Protein AF-A0A1C6QBJ0-F1 (afdb_monomer)

Mean predicted aligned error: 4.92 Å

Secondary structure (DSSP, 8-state):
-PPBS---HHHHHHHHHHHHHHHHHHHHHHHHHHH--HHHHHHHHHHHHHHHHHHHHHHHHHHHHHTTTBPPPPP-SS--HHHHHHHHHHHHHSSSSBPPSS-PPPTTT-SS-PPTT-B----HHHHHHHHHHHHHHHHHH--

Sequence (143 aa):
MPSVQHYGQEYIDGSRARIAARVASYRRLAATAAELGGEAKIAFQTSLLAFEPVFFNDLLLALELHFAHRAPGPRDPYGDPLEEVRLLSEALLTGDGTLRADPGPDRQSSVLGLAAGDRVRLREADFVRLAAAFFTEVERRLR

pLDDT: mean 88.89, std 10.6, range [55.97, 98.5]

Structure (mmCIF, N/CA/C/O backbone):
data_AF-A0A1C6QBJ0-F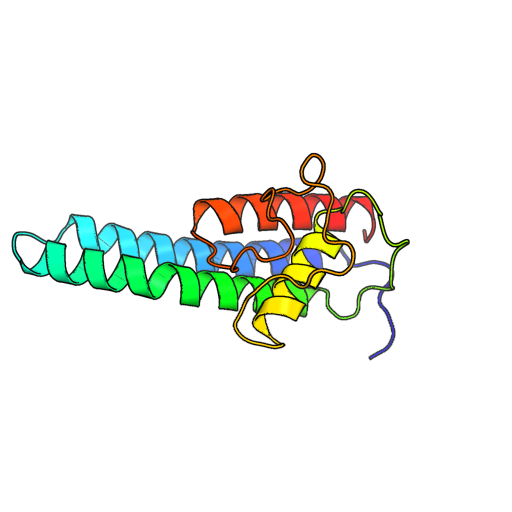1
#
_entry.id   AF-A0A1C6QBJ0-F1
#
loop_
_atom_site.group_PDB
_atom_site.id
_atom_site.type_symbol
_atom_site.label_atom_id
_atom_site.label_alt_id
_atom_site.label_comp_id
_atom_site.label_asym_id
_atom_site.label_entity_id
_atom_site.label_seq_id
_atom_site.pdbx_PDB_ins_code
_atom_site.Cartn_x
_atom_site.Cartn_y
_atom_site.Cartn_z
_atom_site.occupancy
_atom_site.B_iso_or_equiv
_atom_site.auth_seq_id
_atom_site.auth_comp_id
_atom_site.auth_asym_id
_atom_site.auth_atom_id
_atom_site.pdbx_PDB_model_num
ATOM 1 N N . MET A 1 1 ? 13.118 13.773 -14.759 1.00 60.47 1 MET A N 1
ATOM 2 C CA . MET A 1 1 ? 14.189 12.917 -14.204 1.00 60.47 1 MET A CA 1
ATOM 3 C C . MET A 1 1 ? 14.449 11.790 -15.194 1.00 60.47 1 MET A C 1
ATOM 5 O O . MET A 1 1 ? 13.466 11.307 -15.749 1.00 60.47 1 MET A O 1
ATOM 9 N N . PRO A 1 2 ? 15.712 11.433 -15.484 1.00 77.12 2 PRO A N 1
ATOM 10 C CA . PRO A 1 2 ? 16.033 10.305 -16.359 1.00 77.12 2 PRO A CA 1
ATOM 11 C C . PRO A 1 2 ? 15.588 8.978 -15.727 1.00 77.12 2 PRO A C 1
ATOM 13 O O . PRO A 1 2 ? 15.458 8.883 -14.506 1.00 77.12 2 PRO A O 1
ATOM 16 N N . SER A 1 3 ? 15.352 7.965 -16.558 1.00 83.94 3 SER A N 1
ATOM 17 C CA . SER A 1 3 ? 14.986 6.624 -16.098 1.00 83.94 3 SER A CA 1
ATOM 18 C C . SER A 1 3 ? 16.130 5.959 -15.324 1.00 83.94 3 SER A C 1
ATOM 20 O O . SER A 1 3 ? 17.276 5.984 -15.776 1.00 83.94 3 SER A O 1
ATOM 22 N N . VAL A 1 4 ? 15.812 5.317 -14.203 1.00 88.56 4 VAL A N 1
ATOM 23 C CA . VAL A 1 4 ? 16.733 4.581 -13.331 1.00 88.56 4 VAL A CA 1
ATOM 24 C C . VAL A 1 4 ? 16.672 3.093 -13.673 1.00 88.56 4 VAL A C 1
ATOM 26 O O . VAL A 1 4 ? 15.605 2.488 -13.604 1.00 88.56 4 VAL A O 1
ATOM 29 N N . GLN A 1 5 ? 17.807 2.503 -14.054 1.00 86.62 5 GLN A N 1
ATOM 30 C CA . GLN A 1 5 ? 17.896 1.064 -14.346 1.00 86.62 5 GLN A CA 1
ATOM 31 C C . GLN A 1 5 ? 18.216 0.233 -13.099 1.00 86.62 5 GLN A C 1
ATOM 33 O O . GLN A 1 5 ? 17.660 -0.847 -12.936 1.00 86.62 5 GLN A O 1
ATOM 38 N N . HIS A 1 6 ? 19.058 0.769 -12.208 1.00 90.75 6 HIS A N 1
ATOM 39 C CA . HIS A 1 6 ? 19.478 0.107 -10.976 1.00 90.75 6 HIS A CA 1
ATOM 40 C C . HIS A 1 6 ? 19.364 1.055 -9.779 1.00 90.75 6 HIS A C 1
ATOM 42 O O . HIS A 1 6 ? 19.713 2.235 -9.867 1.00 90.75 6 HIS A O 1
ATOM 48 N N . TYR A 1 7 ? 18.907 0.525 -8.653 1.00 92.38 7 TYR A N 1
ATOM 49 C CA . TYR A 1 7 ? 18.843 1.177 -7.356 1.00 92.38 7 TYR A CA 1
ATOM 50 C C . TYR A 1 7 ? 19.860 0.518 -6.427 1.00 92.38 7 TYR A C 1
ATOM 52 O O . TYR A 1 7 ? 19.915 -0.703 -6.307 1.00 92.38 7 TYR A O 1
ATOM 60 N N . GLY A 1 8 ? 20.650 1.328 -5.721 1.00 96.12 8 GLY A N 1
ATOM 61 C CA . GLY A 1 8 ? 21.549 0.803 -4.695 1.00 96.12 8 GLY A CA 1
ATOM 62 C C . GLY A 1 8 ? 20.773 0.107 -3.572 1.00 96.12 8 GLY A C 1
ATOM 63 O O . GLY A 1 8 ? 19.680 0.547 -3.209 1.00 96.12 8 GLY A O 1
ATOM 64 N N . GLN A 1 9 ? 21.358 -0.939 -2.980 1.00 96.06 9 GLN A N 1
ATOM 65 C CA . GLN A 1 9 ? 20.728 -1.697 -1.888 1.00 96.06 9 GLN A CA 1
ATOM 66 C C . GLN A 1 9 ? 20.286 -0.782 -0.735 1.00 96.06 9 GLN A C 1
ATOM 68 O O . GLN A 1 9 ? 19.171 -0.909 -0.244 1.00 96.06 9 GLN A O 1
ATOM 73 N N . GLU A 1 10 ? 21.104 0.211 -0.377 1.00 97.12 10 GLU A N 1
ATOM 74 C CA . GLU A 1 10 ? 20.772 1.199 0.657 1.00 97.12 10 GLU A CA 1
ATOM 75 C C . GLU A 1 10 ? 19.477 1.973 0.346 1.00 97.12 10 GLU A C 1
ATOM 77 O O . GLU A 1 10 ? 18.664 2.234 1.235 1.00 97.12 10 GLU A O 1
ATOM 82 N N . TYR A 1 11 ? 19.235 2.307 -0.926 1.00 96.94 11 TYR A N 1
ATOM 83 C CA . TYR A 1 11 ? 18.007 2.982 -1.340 1.00 96.94 11 TYR A CA 1
ATOM 84 C C . TYR A 1 11 ? 16.783 2.071 -1.204 1.00 96.94 11 TYR A C 1
ATOM 86 O O . TYR A 1 11 ? 15.727 2.514 -0.732 1.00 96.94 11 TYR A O 1
ATOM 94 N N . ILE A 1 12 ? 16.919 0.809 -1.623 1.00 97.12 12 ILE A N 1
ATOM 95 C CA . ILE A 1 12 ? 15.861 -0.203 -1.536 1.00 97.12 12 ILE A CA 1
ATOM 96 C C . ILE A 1 12 ? 15.512 -0.447 -0.064 1.00 97.12 12 ILE A C 1
ATOM 98 O O . ILE A 1 12 ? 14.344 -0.326 0.313 1.00 97.12 12 ILE A O 1
ATOM 102 N N . ASP A 1 13 ? 16.517 -0.684 0.778 1.00 97.94 13 ASP A N 1
ATOM 103 C CA . ASP A 1 13 ? 16.359 -0.919 2.215 1.00 97.94 13 ASP A CA 1
ATOM 104 C C . ASP A 1 13 ? 15.747 0.296 2.915 1.00 97.94 13 ASP A C 1
ATOM 106 O O . ASP A 1 13 ? 14.793 0.166 3.686 1.00 97.94 13 ASP A O 1
ATOM 110 N N . GLY A 1 14 ? 16.220 1.503 2.591 1.00 98.19 14 GLY A N 1
ATOM 111 C CA . GLY A 1 14 ? 15.662 2.745 3.117 1.00 98.19 14 GLY A CA 1
ATOM 112 C C . GLY A 1 14 ? 14.199 2.951 2.713 1.00 98.19 14 GLY A C 1
ATOM 113 O O . GLY A 1 14 ? 13.384 3.401 3.523 1.00 98.19 14 GLY A O 1
ATOM 114 N N . SER A 1 15 ? 13.827 2.599 1.481 1.00 97.75 15 SER A N 1
ATOM 115 C CA . SER A 1 15 ? 12.435 2.664 1.012 1.00 97.75 15 SER A CA 1
ATOM 116 C C . SER A 1 15 ? 11.559 1.627 1.713 1.00 97.75 15 SER A C 1
ATOM 118 O O . SER A 1 15 ? 10.483 1.974 2.207 1.00 97.75 15 SER A O 1
ATOM 120 N N . ARG A 1 16 ? 12.052 0.392 1.863 1.00 98.06 16 ARG A N 1
ATOM 121 C CA . ARG A 1 16 ? 11.382 -0.681 2.609 1.00 98.06 16 ARG A CA 1
ATOM 122 C C . ARG A 1 16 ? 11.150 -0.286 4.067 1.00 98.06 16 ARG A C 1
ATOM 124 O O . ARG A 1 16 ? 10.036 -0.427 4.568 1.00 98.06 16 ARG A O 1
ATOM 131 N N . ALA A 1 17 ? 12.156 0.289 4.725 1.00 98.25 17 ALA A N 1
ATOM 132 C CA . ALA A 1 17 ? 12.062 0.761 6.103 1.00 98.25 17 ALA A CA 1
ATOM 133 C C . ALA A 1 17 ? 11.025 1.887 6.269 1.00 98.25 17 ALA A C 1
ATOM 135 O O . ALA A 1 17 ? 10.226 1.858 7.206 1.00 98.25 17 ALA A O 1
ATOM 136 N N . ARG A 1 18 ? 10.973 2.852 5.338 1.00 98.25 18 ARG A N 1
ATOM 137 C CA . ARG A 1 18 ? 9.966 3.932 5.356 1.00 98.25 18 ARG A CA 1
ATOM 138 C C . ARG A 1 18 ? 8.537 3.411 5.212 1.00 98.25 18 ARG A C 1
ATOM 140 O O . ARG A 1 18 ? 7.636 3.915 5.882 1.00 98.25 18 ARG A O 1
ATOM 147 N N . ILE A 1 19 ? 8.314 2.420 4.350 1.00 98.31 19 ILE A N 1
ATOM 148 C CA . ILE A 1 19 ? 7.002 1.775 4.205 1.00 98.31 19 ILE A CA 1
ATOM 149 C C . ILE A 1 19 ? 6.653 0.986 5.472 1.00 98.31 19 ILE A C 1
ATOM 151 O O . ILE A 1 19 ? 5.577 1.185 6.038 1.00 98.31 19 ILE A O 1
ATOM 155 N N . ALA A 1 20 ? 7.585 0.178 5.985 1.00 98.19 20 ALA A N 1
ATOM 156 C CA . ALA A 1 20 ? 7.393 -0.596 7.209 1.00 98.19 20 ALA A CA 1
ATOM 157 C C . ALA A 1 20 ? 7.056 0.290 8.421 1.00 98.19 20 ALA A C 1
ATOM 159 O O . ALA A 1 20 ? 6.183 -0.059 9.216 1.00 98.19 20 ALA A O 1
ATOM 160 N N . ALA A 1 21 ? 7.677 1.467 8.539 1.00 98.44 21 ALA A N 1
ATOM 161 C CA . ALA A 1 21 ? 7.383 2.422 9.605 1.00 98.44 21 ALA A CA 1
ATOM 162 C C . ALA A 1 21 ? 5.927 2.924 9.568 1.00 98.44 21 ALA A C 1
ATOM 164 O O . ALA A 1 21 ? 5.298 3.056 10.619 1.00 98.44 21 ALA A O 1
ATOM 165 N N . ARG A 1 22 ? 5.363 3.164 8.376 1.00 98.25 22 A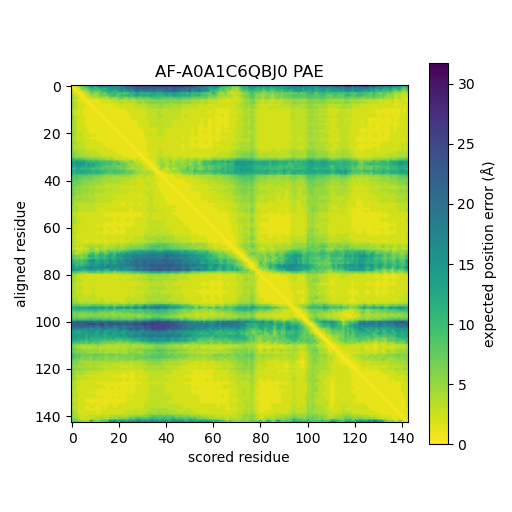RG A N 1
ATOM 166 C CA . ARG A 1 22 ? 3.962 3.593 8.209 1.00 98.25 22 ARG A CA 1
ATOM 167 C C . ARG A 1 22 ? 2.982 2.472 8.554 1.00 98.25 22 ARG A C 1
ATOM 169 O O . ARG A 1 22 ? 2.033 2.721 9.295 1.00 98.25 22 ARG A O 1
ATOM 176 N N . VAL A 1 23 ? 3.264 1.239 8.127 1.00 98.50 23 VAL A N 1
ATOM 177 C CA . VAL A 1 23 ? 2.493 0.048 8.537 1.00 98.50 23 VAL A CA 1
ATOM 178 C C . VAL A 1 23 ? 2.540 -0.128 10.059 1.00 98.50 23 VAL A C 1
ATOM 180 O O . VAL A 1 23 ? 1.512 -0.340 10.696 1.00 98.50 23 VAL A O 1
ATOM 183 N N . ALA A 1 24 ? 3.716 0.020 10.673 1.00 98.31 24 ALA A N 1
ATOM 184 C CA . ALA A 1 24 ? 3.864 -0.078 12.122 1.00 98.31 24 ALA A CA 1
ATOM 185 C C . ALA A 1 24 ? 3.075 1.013 12.867 1.00 98.31 24 ALA A C 1
ATOM 187 O O . ALA A 1 24 ? 2.506 0.741 13.922 1.00 98.31 24 ALA A O 1
ATOM 188 N N . SER A 1 25 ? 3.009 2.235 12.329 1.00 97.56 25 SER A N 1
ATOM 189 C CA . SER A 1 25 ? 2.177 3.310 12.886 1.00 97.56 25 SER A CA 1
ATOM 190 C C . SER A 1 25 ? 0.687 2.976 12.842 1.00 97.56 25 SER A C 1
ATOM 192 O O . SER A 1 25 ? 0.014 3.149 13.856 1.00 97.56 25 SER A O 1
ATOM 194 N N . TYR A 1 26 ? 0.191 2.436 11.724 1.00 97.12 26 TYR A N 1
ATOM 195 C CA . TYR A 1 26 ? -1.187 1.948 11.631 1.00 97.12 26 TYR A CA 1
ATOM 196 C C . TYR A 1 26 ? -1.469 0.845 12.660 1.00 97.12 26 TYR A C 1
ATOM 198 O O . TYR A 1 26 ? -2.435 0.937 13.412 1.00 97.12 26 TYR A O 1
ATOM 206 N N . ARG A 1 27 ? -0.581 -0.151 12.777 1.00 97.12 27 ARG A N 1
ATOM 207 C CA . ARG A 1 27 ? -0.724 -1.239 13.759 1.00 97.12 27 ARG A CA 1
ATOM 208 C C . ARG A 1 27 ? -0.775 -0.737 15.200 1.00 97.12 27 ARG A C 1
ATOM 210 O O . ARG A 1 27 ? -1.561 -1.250 15.987 1.00 97.12 27 ARG A O 1
ATOM 217 N N . ARG A 1 28 ? 0.034 0.270 15.553 1.00 95.75 28 ARG A N 1
ATOM 218 C CA . ARG A 1 28 ? -0.023 0.898 16.886 1.00 95.75 28 ARG A CA 1
ATOM 219 C C . ARG A 1 28 ? -1.362 1.591 17.123 1.00 95.75 28 ARG A C 1
ATOM 221 O O . ARG A 1 28 ? -1.953 1.383 18.174 1.00 95.75 28 ARG A O 1
ATOM 228 N N . LEU A 1 29 ? -1.859 2.343 16.139 1.00 93.06 29 LEU A N 1
ATOM 229 C CA . LEU A 1 29 ? -3.179 2.974 16.210 1.00 93.06 29 LEU A CA 1
ATOM 230 C C . LEU A 1 29 ? -4.295 1.928 16.387 1.00 93.06 29 LEU A C 1
ATOM 232 O O . LEU A 1 29 ? -5.171 2.093 17.233 1.00 93.06 29 LEU A O 1
ATOM 236 N N . ALA A 1 30 ? -4.239 0.832 15.628 1.00 92.12 30 ALA A N 1
ATOM 237 C CA . ALA A 1 30 ? -5.183 -0.275 15.739 1.00 92.12 30 ALA A CA 1
ATOM 238 C C . ALA A 1 30 ? -5.105 -0.977 17.106 1.00 92.12 30 ALA A C 1
ATOM 240 O O . ALA A 1 30 ? -6.134 -1.348 17.666 1.00 92.12 30 ALA A O 1
ATOM 241 N N . ALA A 1 31 ? -3.904 -1.121 17.675 1.00 91.06 31 ALA A N 1
ATOM 242 C CA . ALA A 1 31 ? -3.704 -1.717 18.992 1.00 91.06 31 ALA A CA 1
ATOM 243 C C . ALA A 1 31 ? -4.297 -0.862 20.122 1.00 91.06 31 ALA A C 1
ATOM 245 O O . ALA A 1 31 ? -4.878 -1.421 21.048 1.00 91.06 31 ALA A O 1
ATOM 246 N N . THR A 1 32 ? -4.259 0.472 20.021 1.00 85.56 32 THR A N 1
ATOM 247 C CA . THR A 1 32 ? -4.927 1.361 20.991 1.00 85.56 32 THR A CA 1
ATOM 248 C C . THR A 1 32 ? -6.437 1.095 21.067 1.00 85.56 32 THR A C 1
ATOM 250 O O . THR A 1 32 ? -7.037 1.225 22.130 1.00 85.56 32 THR A O 1
ATOM 253 N N . ALA A 1 33 ? -7.065 0.622 19.981 1.00 81.75 33 ALA A N 1
ATOM 254 C CA . ALA A 1 33 ? -8.469 0.200 19.997 1.00 81.75 33 ALA A CA 1
ATOM 255 C C . ALA A 1 33 ? -8.743 -0.960 20.965 1.00 81.75 33 ALA A C 1
ATOM 257 O O . ALA A 1 33 ? -9.863 -1.107 21.458 1.00 81.75 33 ALA A O 1
ATOM 258 N N . ALA A 1 34 ? -7.749 -1.821 21.201 1.00 78.06 34 ALA A N 1
ATOM 259 C CA . ALA A 1 34 ? -7.890 -2.974 22.080 1.00 78.06 34 ALA A CA 1
ATOM 260 C C . ALA A 1 34 ? -8.013 -2.565 23.554 1.00 78.06 34 ALA A C 1
ATOM 262 O O . ALA A 1 34 ? -8.631 -3.297 24.325 1.00 78.06 34 ALA A O 1
ATOM 263 N N . GLU A 1 35 ? -7.480 -1.394 23.911 1.00 86.44 35 GLU A N 1
ATOM 264 C CA . GLU A 1 35 ? -7.499 -0.824 25.262 1.00 86.44 35 GLU A CA 1
ATOM 265 C C . GLU A 1 35 ? -8.815 -0.090 25.574 1.00 86.44 35 GLU A C 1
ATOM 267 O O . GLU A 1 35 ? -9.136 0.153 26.736 1.00 86.44 35 GLU A O 1
ATOM 272 N N . LEU A 1 36 ? -9.607 0.237 24.547 1.00 88.25 36 LEU A N 1
ATOM 273 C CA . LEU A 1 36 ? -10.918 0.862 24.708 1.00 88.25 36 LEU A CA 1
ATOM 274 C C . LEU A 1 36 ? -11.974 -0.159 25.160 1.00 88.25 36 LEU A C 1
ATOM 276 O O . LEU A 1 36 ? -11.973 -1.319 24.743 1.00 88.25 36 LEU A O 1
ATOM 280 N N . GLY A 1 37 ? -12.932 0.301 25.968 1.00 90.75 37 GLY A N 1
ATOM 281 C CA . GLY A 1 37 ? -14.113 -0.458 26.385 1.00 90.75 37 GLY A CA 1
ATOM 282 C C . GLY A 1 37 ? -15.421 0.132 25.846 1.00 90.75 37 GLY A C 1
ATOM 283 O O . GLY A 1 37 ? -15.485 1.305 25.480 1.00 90.75 37 GLY A O 1
ATOM 284 N N . GLY A 1 38 ? -16.475 -0.688 25.816 1.00 91.81 38 GLY A N 1
ATOM 285 C CA . GLY A 1 38 ? -17.846 -0.249 25.533 1.00 91.81 38 GLY A CA 1
ATOM 286 C C . GLY A 1 38 ? -18.042 0.409 24.161 1.00 91.81 38 GLY A C 1
ATOM 287 O O . GLY A 1 38 ? -17.437 0.013 23.165 1.00 91.81 38 GLY A O 1
ATOM 288 N N . GLU A 1 39 ? -18.902 1.426 24.113 1.00 92.44 39 GLU A N 1
ATOM 289 C CA . GLU A 1 39 ? -19.277 2.140 22.884 1.00 92.44 39 GLU A CA 1
ATOM 290 C C . GLU A 1 39 ? -18.088 2.834 22.203 1.00 92.44 39 GLU A C 1
ATOM 292 O O . GLU A 1 39 ? -18.006 2.853 20.974 1.00 92.44 39 GLU A O 1
ATOM 297 N N . ALA A 1 40 ? -17.120 3.330 22.982 1.00 91.69 40 ALA A N 1
ATOM 298 C CA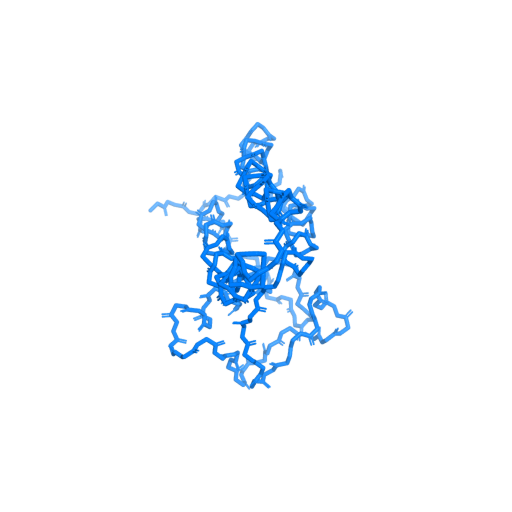 . ALA A 1 40 ? -15.918 3.972 22.451 1.00 91.69 40 ALA A CA 1
ATOM 299 C C . ALA A 1 40 ? -15.089 3.009 21.586 1.00 91.69 40 ALA A C 1
ATOM 301 O O . ALA A 1 40 ? -14.589 3.396 20.529 1.00 91.69 40 ALA A O 1
ATOM 302 N N . LYS A 1 41 ? -15.000 1.734 21.990 1.00 92.25 41 LYS A N 1
ATOM 303 C CA . LYS A 1 41 ? -14.336 0.692 21.197 1.00 92.25 41 LYS A CA 1
ATOM 304 C C . LYS A 1 41 ? -15.040 0.475 19.858 1.00 92.25 41 LYS A C 1
ATOM 306 O O . LYS A 1 41 ? -14.379 0.435 18.824 1.00 92.25 41 LYS A O 1
ATOM 311 N N . ILE A 1 42 ? -16.369 0.371 19.874 1.00 91.88 42 ILE A N 1
ATOM 312 C CA . ILE A 1 42 ? -17.185 0.128 18.674 1.00 91.88 42 ILE A CA 1
ATOM 313 C C . ILE A 1 42 ? -17.056 1.299 17.691 1.00 91.88 42 ILE A C 1
ATOM 315 O O . ILE A 1 42 ? -16.810 1.086 16.500 1.00 91.88 42 ILE A O 1
ATOM 319 N N . ALA A 1 43 ? -17.165 2.536 18.185 1.00 93.25 43 ALA A N 1
ATOM 320 C CA . ALA A 1 43 ? -17.026 3.741 17.372 1.00 93.25 43 ALA A CA 1
ATOM 321 C C . ALA A 1 43 ? -15.626 3.849 16.743 1.00 93.25 43 ALA A C 1
ATOM 323 O O . ALA A 1 43 ? -15.497 4.145 15.549 1.00 93.25 43 ALA A O 1
ATOM 324 N N . PHE A 1 44 ? -14.580 3.544 17.517 1.00 93.06 44 PHE A N 1
ATOM 325 C CA . PHE A 1 44 ? -13.208 3.544 17.019 1.00 93.06 44 PHE A CA 1
ATOM 326 C C . PHE A 1 44 ? -12.989 2.463 15.958 1.00 93.06 44 PHE A C 1
ATOM 328 O O . PHE A 1 44 ? -12.480 2.765 14.883 1.00 93.06 44 PHE A O 1
ATOM 335 N N . GLN A 1 45 ? -13.406 1.218 16.213 1.00 91.31 45 GLN A N 1
ATOM 336 C CA . GLN A 1 45 ? -13.261 0.115 15.255 1.00 91.31 45 GLN A CA 1
ATOM 337 C C . GLN A 1 45 ? -14.004 0.398 13.946 1.00 91.31 45 GLN A C 1
ATOM 339 O O . GLN A 1 45 ? -13.459 0.165 12.871 1.00 91.31 45 GLN A O 1
ATOM 344 N N . THR A 1 46 ? -15.211 0.961 14.025 1.00 93.75 46 THR A N 1
ATOM 345 C CA . THR A 1 46 ? -15.984 1.376 12.845 1.00 93.75 46 THR A CA 1
ATOM 346 C C . THR A 1 46 ? -15.239 2.441 12.039 1.00 93.75 46 THR A C 1
ATOM 348 O O . THR A 1 46 ? -15.108 2.324 10.820 1.00 93.75 46 THR A O 1
ATOM 351 N N . SER A 1 47 ? -14.692 3.451 12.719 1.00 94.88 47 SER A N 1
ATOM 352 C CA . SER A 1 47 ? -13.900 4.506 12.077 1.00 94.88 47 SER A CA 1
ATOM 353 C C . SER A 1 47 ? -12.620 3.951 11.450 1.00 94.88 47 SER A C 1
ATOM 355 O O . SER A 1 47 ? -12.286 4.300 10.320 1.00 94.88 47 SER A O 1
ATOM 357 N N . LEU A 1 48 ? -11.935 3.033 12.138 1.00 94.38 48 LEU A N 1
ATOM 358 C CA . LEU A 1 48 ? -10.724 2.385 11.642 1.00 94.38 48 LEU A CA 1
ATOM 359 C C . LEU A 1 48 ? -11.013 1.532 10.397 1.00 94.38 48 LEU A C 1
ATOM 361 O O . LEU A 1 48 ? -10.267 1.612 9.427 1.00 94.38 48 LEU A O 1
ATOM 365 N N . LEU A 1 49 ? -12.126 0.789 10.375 1.00 93.75 49 LEU A N 1
ATOM 366 C CA . LEU A 1 49 ? -12.556 -0.001 9.214 1.00 93.75 49 LEU A CA 1
ATOM 367 C C . LEU A 1 49 ? -12.848 0.859 7.977 1.00 93.75 49 LEU A C 1
ATOM 369 O O . LEU A 1 49 ? -12.640 0.390 6.854 1.00 93.75 49 LEU A O 1
ATOM 373 N N . ALA A 1 50 ? -13.336 2.088 8.159 1.00 95.31 50 ALA A N 1
ATOM 374 C CA . ALA A 1 50 ? -13.547 3.038 7.067 1.00 95.31 50 ALA A CA 1
ATOM 375 C C . ALA A 1 50 ? -12.242 3.732 6.637 1.00 95.31 50 ALA A C 1
ATOM 377 O O . ALA A 1 50 ? -12.039 3.980 5.449 1.00 95.31 50 ALA A O 1
ATOM 378 N N . PHE A 1 51 ? -11.355 4.017 7.591 1.00 96.19 51 PHE A N 1
ATOM 379 C CA . PHE A 1 51 ? -10.072 4.683 7.367 1.00 96.19 51 PHE A CA 1
ATOM 380 C C . PHE A 1 51 ? -9.039 3.792 6.669 1.00 96.19 51 PHE A C 1
ATOM 382 O O . PHE A 1 51 ? -8.335 4.251 5.773 1.00 96.19 51 PHE A O 1
ATOM 389 N N . GLU A 1 52 ? -8.954 2.523 7.063 1.00 96.44 52 GLU A N 1
ATOM 390 C CA . GLU A 1 52 ? -7.952 1.564 6.593 1.00 96.44 52 GLU A CA 1
ATOM 391 C C . GLU A 1 52 ? -7.769 1.534 5.061 1.00 96.44 52 GLU A C 1
ATOM 393 O O . GLU A 1 52 ? -6.632 1.705 4.617 1.00 96.44 52 GLU A O 1
ATOM 398 N N . PRO A 1 53 ? -8.825 1.394 4.230 1.00 96.88 53 PRO A N 1
ATOM 399 C CA . PRO A 1 53 ? -8.652 1.368 2.782 1.00 96.88 53 PRO A CA 1
ATOM 400 C C . PRO A 1 53 ? -8.153 2.691 2.212 1.00 96.88 53 PRO A C 1
ATOM 402 O O . PRO A 1 53 ? -7.409 2.677 1.240 1.00 96.88 53 PRO A O 1
ATOM 405 N N . VAL A 1 54 ? -8.505 3.830 2.813 1.00 96.00 54 VAL A N 1
ATOM 406 C CA . VAL A 1 54 ? -7.976 5.135 2.389 1.00 96.00 54 VAL A CA 1
ATOM 407 C C . VAL A 1 54 ? -6.474 5.186 2.664 1.00 96.00 54 VAL A C 1
ATOM 409 O O . VAL A 1 54 ? -5.685 5.448 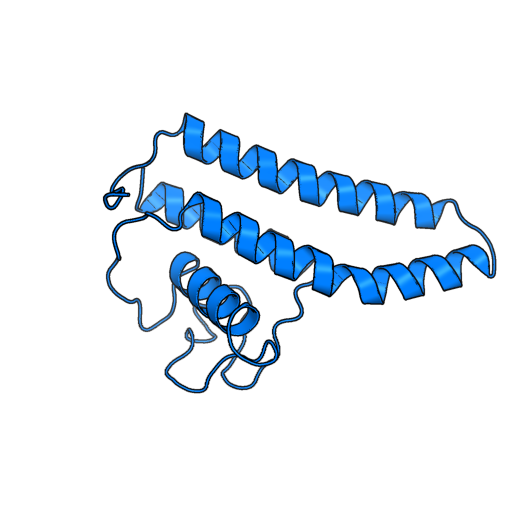1.761 1.00 96.00 54 VAL A O 1
ATOM 412 N N . PHE A 1 55 ? -6.071 4.831 3.885 1.00 98.00 55 PHE A N 1
ATOM 413 C CA . PHE A 1 55 ? -4.672 4.843 4.300 1.00 98.00 55 PHE A CA 1
ATOM 414 C C . PHE A 1 55 ? -3.785 3.922 3.453 1.00 98.00 55 PHE A C 1
ATOM 416 O O . PHE A 1 55 ? -2.707 4.331 3.020 1.00 98.00 55 PHE A O 1
ATOM 423 N N . PHE A 1 56 ? -4.211 2.680 3.209 1.00 98.44 56 PHE A N 1
ATOM 424 C CA . PHE A 1 56 ? -3.399 1.727 2.451 1.00 98.44 56 PHE A CA 1
ATOM 425 C C . PHE A 1 56 ? -3.411 1.983 0.944 1.00 98.44 56 PHE A C 1
ATOM 427 O O . PHE A 1 56 ? -2.401 1.719 0.291 1.00 98.44 56 PHE A O 1
ATOM 434 N N . ASN A 1 57 ? -4.485 2.557 0.396 1.00 97.31 57 ASN A N 1
ATOM 435 C CA . ASN A 1 57 ? -4.488 3.038 -0.984 1.00 97.31 57 ASN A CA 1
ATOM 436 C C . ASN A 1 57 ? -3.484 4.194 -1.163 1.00 97.31 57 ASN A C 1
ATOM 438 O O . ASN A 1 57 ? -2.684 4.170 -2.095 1.00 97.31 57 ASN A O 1
ATOM 442 N N . ASP A 1 58 ? -3.437 5.156 -0.238 1.00 97.19 58 ASP A N 1
ATOM 443 C CA . ASP A 1 58 ? -2.441 6.237 -0.283 1.00 97.19 58 ASP A CA 1
ATOM 444 C C . ASP A 1 58 ? -1.011 5.709 -0.088 1.00 97.19 58 ASP A C 1
ATOM 446 O O . ASP A 1 58 ? -0.056 6.177 -0.716 1.00 97.19 58 ASP A O 1
ATO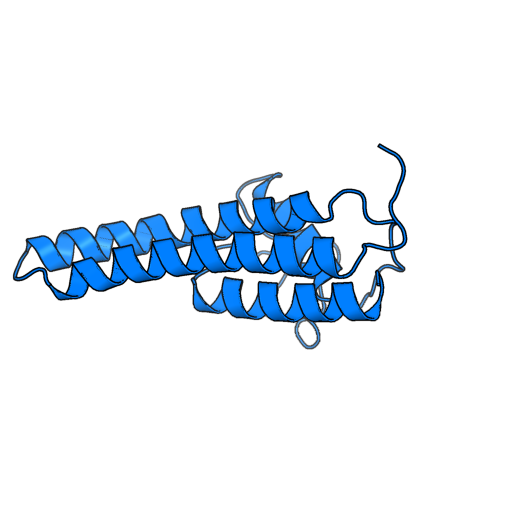M 450 N N . LEU A 1 59 ? -0.842 4.693 0.763 1.00 98.19 59 LEU A N 1
ATOM 451 C CA . LEU A 1 59 ? 0.455 4.064 0.985 1.00 98.19 59 LEU A CA 1
ATOM 452 C C . LEU A 1 59 ? 0.944 3.277 -0.243 1.00 98.19 59 LEU A C 1
ATOM 454 O O . LEU A 1 59 ? 2.151 3.240 -0.486 1.00 98.19 59 LEU A O 1
ATOM 458 N N . LEU A 1 60 ? 0.034 2.704 -1.039 1.00 97.75 60 LEU A N 1
ATOM 459 C CA . LEU A 1 60 ? 0.347 2.123 -2.348 1.00 97.75 60 LEU A CA 1
ATOM 460 C C . LEU A 1 60 ? 0.901 3.183 -3.306 1.00 97.75 60 LEU A C 1
ATOM 462 O O . LEU A 1 60 ? 1.938 2.954 -3.925 1.00 97.75 60 LEU A O 1
ATOM 466 N N . LEU A 1 61 ? 0.277 4.361 -3.372 1.00 97.31 61 LEU A N 1
ATOM 467 C CA . LEU A 1 61 ? 0.783 5.467 -4.191 1.00 97.31 61 LEU A CA 1
ATOM 468 C C . LEU A 1 61 ? 2.174 5.916 -3.728 1.00 97.31 61 LEU A C 1
ATOM 470 O O . LEU A 1 61 ? 3.061 6.157 -4.545 1.00 97.31 61 LEU A O 1
ATOM 474 N N . ALA A 1 62 ? 2.401 5.983 -2.414 1.00 97.31 62 ALA A N 1
ATOM 475 C CA . ALA A 1 62 ? 3.718 6.293 -1.865 1.00 97.31 62 ALA A CA 1
ATOM 476 C C . ALA A 1 62 ? 4.772 5.224 -2.215 1.00 97.31 62 ALA A C 1
ATOM 478 O O . ALA A 1 62 ? 5.927 5.572 -2.466 1.00 97.31 62 ALA A O 1
ATOM 479 N N . LEU A 1 63 ? 4.393 3.940 -2.241 1.00 97.69 63 LEU A N 1
ATOM 480 C CA . LEU A 1 63 ? 5.263 2.846 -2.680 1.00 97.69 63 LEU A CA 1
ATOM 481 C C . LEU A 1 63 ? 5.642 2.999 -4.159 1.00 97.69 63 LEU A C 1
ATOM 483 O O . LEU A 1 63 ? 6.830 2.962 -4.477 1.00 97.69 63 LEU A O 1
ATOM 487 N N . GLU A 1 64 ? 4.664 3.236 -5.037 1.00 95.44 64 GLU A N 1
ATOM 488 C CA . GLU A 1 64 ? 4.899 3.467 -6.469 1.00 95.44 64 GLU A CA 1
ATOM 489 C C . GLU A 1 64 ? 5.821 4.675 -6.694 1.00 95.44 64 GLU A C 1
ATOM 491 O O . GLU A 1 64 ? 6.787 4.594 -7.454 1.00 95.44 64 GLU A O 1
ATOM 496 N N . LEU A 1 65 ? 5.602 5.776 -5.968 1.00 95.00 65 LEU A N 1
ATOM 497 C CA . LEU A 1 65 ? 6.411 6.992 -6.086 1.00 95.00 65 LEU A CA 1
ATOM 498 C C . LEU A 1 65 ? 7.889 6.794 -5.729 1.00 95.00 65 LEU A C 1
ATOM 500 O O . LEU A 1 65 ? 8.739 7.472 -6.308 1.00 95.00 65 LEU A O 1
ATOM 504 N N . HIS A 1 66 ? 8.229 5.858 -4.836 1.00 94.19 66 HIS A N 1
ATOM 505 C CA . HIS A 1 66 ? 9.631 5.525 -4.559 1.00 94.19 66 HIS A CA 1
ATOM 506 C C . HIS A 1 66 ? 10.357 4.972 -5.800 1.00 94.19 66 HIS A C 1
ATOM 508 O O . HIS A 1 66 ? 11.561 5.155 -5.942 1.00 94.19 66 HIS A O 1
ATOM 514 N N . PHE A 1 67 ? 9.642 4.352 -6.738 1.00 94.12 67 PHE A N 1
ATOM 515 C CA . PHE A 1 67 ? 10.238 3.711 -7.912 1.00 94.12 67 PHE A CA 1
ATOM 516 C C . PHE A 1 67 ? 9.636 4.209 -9.233 1.00 94.12 67 PHE A C 1
ATOM 518 O O . PHE A 1 67 ? 9.822 3.581 -10.273 1.00 94.12 67 PHE A O 1
ATOM 525 N N . ALA A 1 68 ? 8.953 5.358 -9.232 1.00 90.25 68 ALA A N 1
ATOM 526 C CA . ALA A 1 68 ? 8.262 5.907 -10.405 1.00 90.25 68 ALA A CA 1
ATOM 527 C C . ALA A 1 68 ? 9.206 6.287 -11.561 1.00 90.25 68 ALA A C 1
ATOM 529 O O . ALA A 1 68 ? 8.780 6.443 -12.702 1.00 90.25 68 ALA A O 1
ATOM 530 N N . HIS A 1 69 ? 10.500 6.446 -11.278 1.00 88.62 69 HIS A N 1
ATOM 531 C CA . HIS A 1 69 ? 11.523 6.707 -12.291 1.00 88.62 69 HIS A CA 1
ATOM 532 C C . HIS A 1 69 ? 12.197 5.439 -12.817 1.00 88.62 69 HIS A C 1
ATOM 534 O O . HIS A 1 69 ? 13.138 5.563 -13.597 1.00 88.62 69 HIS A O 1
ATOM 540 N N . ARG A 1 70 ? 11.759 4.237 -12.422 1.00 89.00 70 ARG A N 1
ATOM 541 C CA . ARG A 1 70 ? 12.320 2.987 -12.946 1.00 89.00 70 ARG A CA 1
ATOM 542 C C . ARG A 1 70 ? 12.186 2.936 -14.467 1.00 89.00 70 ARG A C 1
ATOM 544 O O . ARG A 1 70 ? 11.173 3.362 -15.022 1.00 89.00 70 ARG A O 1
ATOM 551 N N . ALA A 1 71 ? 13.211 2.430 -15.146 1.00 82.00 71 ALA A N 1
ATOM 552 C CA . ALA A 1 71 ? 13.114 2.161 -16.572 1.00 82.00 71 ALA A CA 1
ATOM 553 C C . ALA A 1 71 ? 11.937 1.199 -16.829 1.00 82.00 71 ALA A C 1
ATOM 555 O O . ALA A 1 71 ? 11.776 0.236 -16.071 1.00 82.00 71 ALA A O 1
ATOM 556 N N . PRO A 1 72 ? 11.106 1.441 -17.860 1.00 71.88 72 PRO A N 1
ATOM 557 C CA . PRO A 1 72 ? 10.032 0.524 -18.207 1.00 71.88 72 PRO A CA 1
ATOM 558 C C . PRO A 1 72 ? 10.609 -0.868 -18.459 1.00 71.88 72 PRO A C 1
ATOM 560 O O . PRO A 1 72 ? 11.536 -1.033 -19.254 1.00 71.88 72 PRO A O 1
ATOM 563 N N . GLY A 1 73 ? 10.076 -1.864 -17.762 1.00 69.94 73 GLY A N 1
ATOM 564 C CA . GLY A 1 73 ? 10.374 -3.259 -18.049 1.00 69.94 73 GLY A CA 1
ATOM 565 C C . GLY A 1 73 ? 9.537 -3.787 -19.217 1.00 69.94 73 GLY A C 1
ATOM 566 O O . GLY A 1 73 ? 8.608 -3.110 -19.664 1.00 69.94 73 GLY A O 1
ATOM 567 N N . PRO A 1 74 ? 9.810 -5.017 -19.691 1.00 67.88 74 PRO A N 1
ATOM 568 C CA . PRO A 1 74 ? 8.855 -5.728 -20.529 1.00 67.88 74 PRO A CA 1
ATOM 569 C C . PRO A 1 74 ? 7.525 -5.806 -19.780 1.00 67.88 74 PRO A C 1
ATOM 571 O O . PRO A 1 74 ? 7.516 -6.155 -18.598 1.00 67.88 74 PRO A O 1
ATOM 574 N N . ARG A 1 75 ? 6.421 -5.468 -20.452 1.00 65.19 75 ARG A N 1
ATOM 575 C CA . ARG A 1 75 ? 5.086 -5.695 -19.900 1.00 65.19 75 ARG A CA 1
ATOM 576 C C . ARG A 1 75 ? 4.910 -7.203 -19.746 1.00 65.19 75 ARG A C 1
ATOM 578 O O . ARG A 1 75 ? 4.952 -7.919 -20.745 1.00 65.19 75 ARG A O 1
ATOM 585 N N . ASP A 1 76 ? 4.746 -7.663 -18.513 1.00 65.88 76 ASP A N 1
ATOM 586 C CA . ASP A 1 76 ? 4.416 -9.054 -18.235 1.00 65.88 76 ASP A CA 1
ATOM 587 C C . ASP A 1 76 ? 2.903 -9.248 -18.448 1.00 65.88 76 ASP A C 1
ATOM 589 O O . ASP A 1 76 ? 2.119 -8.652 -17.707 1.00 65.88 76 ASP A O 1
ATOM 593 N N . PRO A 1 77 ? 2.467 -10.025 -19.459 1.00 55.97 77 PRO A N 1
ATOM 594 C CA . PRO A 1 77 ? 1.048 -10.293 -19.690 1.00 55.97 77 PRO A CA 1
ATOM 595 C C . PRO A 1 77 ? 0.407 -11.120 -18.568 1.00 55.97 77 PRO A C 1
ATOM 597 O O 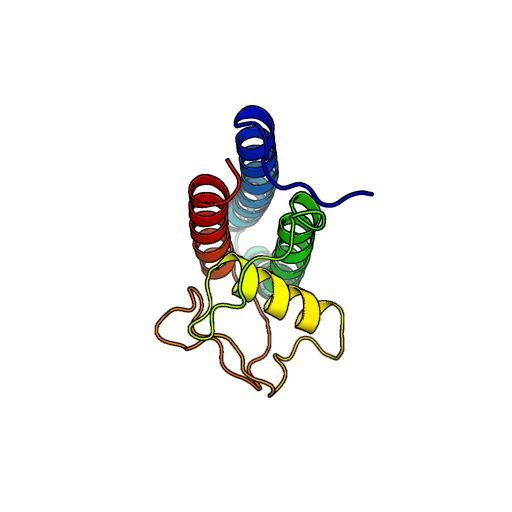. PRO A 1 77 ? -0.816 -11.145 -18.470 1.00 55.97 77 PRO A O 1
ATOM 600 N N . TYR A 1 78 ? 1.214 -11.785 -17.739 1.00 60.16 78 TYR A N 1
ATOM 601 C CA . TYR A 1 78 ? 0.760 -12.511 -16.560 1.00 60.16 78 TYR A CA 1
ATOM 602 C C . TYR A 1 78 ? 0.710 -11.571 -15.334 1.00 60.16 78 TYR A C 1
ATOM 604 O O . TYR A 1 78 ? -0.162 -11.669 -14.484 1.00 60.16 78 TYR A O 1
ATOM 612 N N . GLY A 1 79 ? 1.512 -10.508 -15.320 1.00 69.06 79 GLY A N 1
ATOM 613 C CA . GLY A 1 79 ? 1.459 -9.466 -14.295 1.00 69.06 79 GLY A CA 1
ATOM 614 C C . GLY A 1 79 ? 2.420 -9.758 -13.152 1.00 69.06 79 GLY A C 1
ATOM 615 O O . GLY A 1 79 ? 2.149 -10.561 -12.264 1.00 69.06 79 GLY A O 1
ATOM 616 N N . ASP A 1 80 ? 3.555 -9.064 -13.174 1.00 84.94 80 ASP A N 1
ATOM 617 C CA . ASP A 1 80 ? 4.493 -9.048 -12.059 1.00 84.94 80 ASP A CA 1
ATOM 618 C C . ASP A 1 80 ? 4.052 -8.032 -10.977 1.00 84.94 80 ASP A C 1
ATOM 620 O O . ASP A 1 80 ? 3.247 -7.131 -11.251 1.00 84.94 80 ASP A O 1
ATOM 624 N N . PRO A 1 81 ? 4.588 -8.118 -9.743 1.00 91.44 81 PRO A N 1
ATOM 625 C CA . PRO A 1 81 ? 4.232 -7.188 -8.671 1.00 91.44 81 PRO A CA 1
ATOM 626 C C . PRO A 1 81 ? 4.489 -5.700 -8.979 1.00 91.44 81 PRO A C 1
ATOM 628 O O . PRO A 1 81 ? 3.830 -4.842 -8.391 1.00 91.44 81 PRO A O 1
ATOM 631 N N . LEU A 1 82 ? 5.428 -5.356 -9.873 1.00 90.81 82 LEU A N 1
ATOM 632 C CA . LEU A 1 82 ? 5.688 -3.961 -10.260 1.00 90.81 82 LEU A CA 1
ATOM 633 C C . LEU A 1 82 ? 4.593 -3.425 -11.184 1.00 90.81 82 LEU A C 1
ATOM 635 O O . LEU A 1 82 ? 4.219 -2.256 -11.054 1.00 90.81 82 LEU A O 1
ATOM 639 N N . GLU A 1 83 ? 4.106 -4.243 -12.120 1.00 87.69 83 GLU A N 1
ATOM 640 C CA . GLU A 1 83 ? 2.992 -3.876 -13.002 1.00 87.69 83 GLU A CA 1
ATOM 641 C C . GLU A 1 83 ? 1.670 -3.868 -12.234 1.00 87.69 83 GLU A C 1
ATOM 643 O O . GLU A 1 83 ? 0.872 -2.952 -12.416 1.00 87.69 83 GLU A O 1
ATOM 648 N N . GLU A 1 84 ? 1.456 -4.808 -11.310 1.00 89.94 84 GLU A N 1
ATOM 649 C CA . GLU A 1 84 ? 0.274 -4.802 -10.446 1.00 89.94 84 GLU A CA 1
ATOM 650 C C . GLU A 1 84 ? 0.196 -3.518 -9.605 1.00 89.94 84 GLU A C 1
ATOM 652 O O . GLU A 1 84 ? -0.830 -2.838 -9.615 1.00 89.94 84 GLU A O 1
ATOM 657 N N . VAL A 1 85 ? 1.292 -3.110 -8.950 1.00 92.94 85 VAL A N 1
ATOM 658 C CA . VAL A 1 85 ? 1.344 -1.826 -8.224 1.00 92.94 85 VAL A CA 1
ATOM 659 C C . VAL A 1 85 ? 1.097 -0.636 -9.160 1.00 92.94 85 VAL A C 1
ATOM 661 O O . VAL A 1 85 ? 0.369 0.288 -8.783 1.00 92.94 85 VAL A O 1
ATOM 664 N N . ARG A 1 86 ? 1.640 -0.657 -10.387 1.00 90.50 86 ARG A N 1
ATOM 665 C CA . ARG A 1 86 ? 1.423 0.401 -11.390 1.00 90.50 86 ARG A CA 1
ATOM 666 C C . ARG A 1 86 ? -0.051 0.521 -11.780 1.00 90.50 86 ARG A C 1
ATOM 668 O O . ARG A 1 86 ? -0.590 1.625 -11.759 1.00 90.50 86 ARG A O 1
ATOM 675 N N . LEU A 1 87 ? -0.706 -0.595 -12.098 1.00 88.75 87 LEU A N 1
ATOM 676 C CA . LEU A 1 87 ? -2.111 -0.636 -12.518 1.00 88.75 87 LEU A CA 1
ATOM 677 C C . LEU A 1 87 ? -3.059 -0.237 -11.383 1.00 88.75 87 LEU A C 1
ATOM 679 O O . LEU A 1 87 ? -3.996 0.531 -11.604 1.00 88.75 87 LEU A O 1
ATOM 683 N N . LEU A 1 88 ? -2.794 -0.693 -10.156 1.00 92.00 88 LEU A N 1
ATOM 684 C CA . LEU A 1 88 ? -3.566 -0.280 -8.983 1.00 92.00 88 LEU A CA 1
ATOM 685 C C . LEU A 1 88 ? -3.393 1.218 -8.702 1.00 92.00 88 LEU A C 1
ATOM 687 O O . LEU A 1 88 ? -4.374 1.906 -8.428 1.00 92.00 88 LEU A O 1
ATOM 691 N N . SER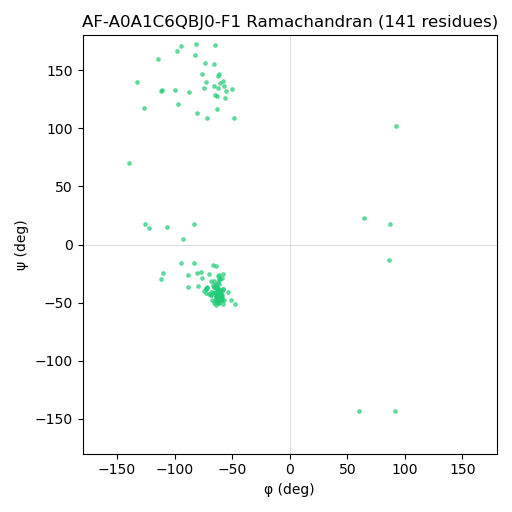 A 1 89 ? -2.172 1.746 -8.826 1.00 93.31 89 SER A N 1
ATOM 692 C CA . SER A 1 89 ? -1.909 3.182 -8.671 1.00 93.31 89 SER A CA 1
ATOM 693 C C . SER A 1 89 ? -2.611 4.002 -9.752 1.00 93.31 89 SER A C 1
ATOM 695 O O . SER A 1 89 ? -3.204 5.035 -9.454 1.00 93.31 89 SER A O 1
ATOM 697 N N . GLU A 1 90 ? -2.607 3.531 -11.001 1.00 91.00 90 GLU A N 1
ATOM 698 C CA . GLU A 1 90 ? -3.336 4.167 -12.097 1.00 91.00 90 GLU A CA 1
ATOM 699 C C . GLU A 1 90 ? -4.848 4.184 -11.833 1.00 91.00 90 GLU A C 1
ATOM 701 O O . GLU A 1 90 ? -5.477 5.224 -12.012 1.00 91.00 90 GLU A O 1
ATOM 706 N N . ALA A 1 91 ? -5.433 3.086 -11.348 1.00 91.31 91 ALA A N 1
ATOM 707 C CA . ALA A 1 91 ? -6.851 3.030 -10.989 1.00 91.31 91 ALA A CA 1
ATOM 708 C C . ALA A 1 91 ? -7.213 3.978 -9.832 1.00 91.31 91 ALA A C 1
ATOM 710 O O . ALA A 1 91 ? -8.296 4.561 -9.823 1.00 91.31 91 ALA A O 1
ATOM 711 N N . LEU A 1 92 ? -6.314 4.156 -8.860 1.00 93.62 92 LEU A N 1
ATOM 712 C CA . LEU A 1 92 ? -6.508 5.094 -7.750 1.00 93.62 92 LEU A CA 1
ATOM 713 C C . LEU A 1 92 ? -6.373 6.559 -8.182 1.00 93.62 92 LEU A C 1
ATOM 715 O O . LEU A 1 92 ? -7.113 7.410 -7.695 1.00 93.62 92 LEU A O 1
ATOM 719 N N . LEU A 1 93 ? -5.441 6.856 -9.089 1.00 91.38 93 LEU A N 1
ATOM 720 C CA . LEU A 1 93 ? -5.210 8.210 -9.601 1.00 91.38 93 LEU A CA 1
ATOM 721 C C . LEU A 1 93 ? -6.206 8.606 -10.696 1.00 91.38 93 LEU A C 1
ATOM 723 O O . LEU A 1 93 ? -6.427 9.794 -10.928 1.00 91.38 93 LEU A O 1
ATOM 727 N N . THR A 1 94 ? -6.782 7.629 -11.398 1.00 81.25 94 THR A N 1
ATOM 728 C CA . THR A 1 94 ? -7.649 7.861 -12.551 1.00 81.25 94 THR A CA 1
ATOM 729 C C . THR A 1 94 ? -8.996 7.156 -12.380 1.00 81.25 94 THR A C 1
ATOM 731 O O . THR A 1 94 ? -9.087 5.935 -12.337 1.00 81.25 94 THR A O 1
ATOM 734 N N . GLY A 1 95 ? -10.085 7.927 -12.341 1.00 74.75 95 GLY A N 1
ATOM 735 C CA . GLY A 1 95 ? -11.438 7.383 -12.171 1.00 74.75 95 GLY A CA 1
ATOM 736 C C . GLY A 1 95 ? -11.874 7.298 -10.706 1.00 74.75 95 GLY A C 1
ATOM 737 O O . GLY A 1 95 ? -11.590 8.201 -9.925 1.00 74.75 95 GLY A O 1
ATOM 738 N N . ASP A 1 96 ? -12.621 6.250 -10.351 1.00 84.19 96 ASP A N 1
ATOM 739 C CA . ASP A 1 96 ? -13.264 6.073 -9.039 1.00 84.19 96 ASP A CA 1
ATOM 740 C C . ASP A 1 96 ? -12.588 5.008 -8.146 1.00 84.19 96 ASP A C 1
ATOM 742 O O . ASP A 1 96 ? -13.163 4.569 -7.139 1.00 84.19 96 ASP A O 1
ATOM 746 N N . GLY A 1 97 ? -11.363 4.599 -8.499 1.00 86.69 97 GLY A N 1
ATOM 747 C CA . GLY A 1 97 ? -10.634 3.520 -7.832 1.00 86.69 97 GLY A CA 1
ATOM 748 C C . GLY A 1 97 ? -10.945 2.125 -8.378 1.00 86.69 97 GLY A C 1
ATOM 749 O O . GLY A 1 97 ? -10.701 1.145 -7.678 1.00 86.69 97 GLY A O 1
ATOM 750 N N . THR A 1 98 ? -11.517 2.014 -9.578 1.00 89.00 98 THR A N 1
ATOM 751 C CA . THR A 1 98 ? -11.842 0.732 -10.223 1.00 89.00 98 THR A CA 1
ATOM 752 C C . THR A 1 98 ? -10.780 0.347 -11.248 1.00 89.00 98 THR A C 1
ATOM 754 O O . THR A 1 98 ? -10.393 1.161 -12.089 1.00 89.00 98 THR A O 1
ATOM 757 N N . LEU A 1 99 ? -10.324 -0.908 -11.205 1.00 86.38 99 LEU A N 1
ATOM 758 C CA . LEU A 1 99 ? -9.405 -1.444 -12.207 1.00 86.38 99 LEU A CA 1
ATOM 759 C C . LEU A 1 99 ? -10.069 -1.465 -13.587 1.00 86.38 99 LEU A C 1
ATOM 761 O O . LEU A 1 99 ? -11.167 -1.997 -13.763 1.00 86.38 99 LEU A O 1
ATOM 765 N N . ARG A 1 100 ? -9.396 -0.880 -14.579 1.00 78.81 100 ARG A N 1
ATOM 766 C CA . ARG A 1 100 ? -9.908 -0.779 -15.952 1.00 78.81 100 ARG A CA 1
ATOM 767 C C . ARG A 1 100 ? -9.847 -2.123 -16.684 1.00 78.81 100 ARG A C 1
ATOM 769 O O . ARG A 1 100 ? -9.050 -2.991 -16.352 1.00 78.81 100 ARG A O 1
ATOM 776 N N . ALA A 1 101 ? -10.698 -2.265 -17.701 1.00 59.19 101 ALA A N 1
ATOM 777 C CA . ALA A 1 101 ? -10.930 -3.507 -18.445 1.00 59.19 101 ALA A CA 1
ATOM 778 C C . ALA A 1 101 ? -9.930 -3.819 -19.577 1.00 59.19 101 ALA A C 1
ATOM 780 O O . ALA A 1 101 ? -10.223 -4.652 -20.427 1.00 59.19 101 ALA A O 1
ATOM 781 N N . ASP A 1 102 ? -8.759 -3.185 -19.587 1.00 60.34 102 ASP A N 1
ATOM 782 C CA . ASP A 1 102 ? -7.708 -3.396 -20.594 1.00 60.34 102 ASP A CA 1
ATOM 783 C C . ASP A 1 102 ? -6.519 -4.078 -19.905 1.00 60.34 102 ASP A C 1
ATOM 785 O O . ASP A 1 102 ? -6.221 -3.685 -18.775 1.00 60.34 102 ASP A O 1
ATOM 789 N N . PRO A 1 103 ? -5.937 -5.157 -20.470 1.00 61.44 103 PRO A N 1
ATOM 790 C CA . PRO A 1 103 ? -5.675 -6.388 -19.732 1.00 61.44 103 PRO A CA 1
ATOM 791 C C . PRO A 1 103 ? -4.992 -6.108 -18.393 1.00 61.44 103 PRO A C 1
ATOM 793 O O . PRO A 1 103 ? -3.835 -5.687 -18.341 1.00 61.44 103 PRO A O 1
ATOM 796 N N . GLY A 1 104 ? -5.763 -6.315 -17.321 1.00 60.31 104 GLY A N 1
ATOM 797 C CA . GLY A 1 104 ? -5.249 -6.356 -15.958 1.00 60.31 104 GLY A CA 1
ATOM 798 C C . GLY A 1 104 ? -4.303 -7.546 -15.772 1.00 60.31 104 GLY A C 1
ATOM 799 O O . GLY A 1 104 ? -4.195 -8.385 -16.671 1.00 60.31 104 GLY A O 1
ATOM 800 N N . PRO A 1 105 ? -3.617 -7.637 -14.623 1.00 64.06 105 PRO A N 1
ATOM 801 C CA . PRO A 1 105 ? -2.720 -8.755 -14.372 1.00 64.06 105 PRO A CA 1
ATOM 802 C C . PRO A 1 105 ? -3.522 -10.068 -14.358 1.00 64.06 105 PRO A C 1
ATOM 804 O O . PRO A 1 105 ? -4.681 -10.095 -13.929 1.00 64.06 105 PRO A O 1
ATOM 807 N N . ASP A 1 106 ? -2.925 -11.157 -14.842 1.00 67.56 106 ASP A N 1
ATOM 808 C CA . ASP A 1 106 ? -3.545 -12.473 -14.750 1.00 67.56 106 ASP A CA 1
ATOM 809 C C . ASP A 1 106 ? -3.725 -12.842 -13.272 1.00 67.56 106 ASP A C 1
ATOM 811 O O . ASP A 1 106 ? -2.837 -12.666 -12.434 1.00 67.56 106 ASP A O 1
ATOM 815 N N . ARG A 1 107 ? -4.906 -13.360 -12.925 1.00 68.06 107 ARG A N 1
ATOM 816 C CA . ARG A 1 107 ? -5.256 -13.651 -11.528 1.00 68.06 107 ARG A CA 1
ATOM 817 C C . ARG A 1 107 ? -4.331 -14.678 -10.886 1.00 68.06 107 ARG A C 1
ATOM 819 O O . ARG A 1 107 ? -4.230 -14.692 -9.664 1.00 68.06 107 ARG A O 1
ATOM 826 N N . GLN A 1 108 ? -3.711 -15.560 -11.672 1.00 68.19 108 GLN A N 1
ATOM 827 C CA . GLN A 1 108 ? -2.815 -16.588 -11.133 1.00 68.19 108 GLN A CA 1
ATOM 828 C C . GLN A 1 108 ? -1.441 -16.030 -10.743 1.00 68.19 108 GLN A C 1
ATOM 830 O O . GLN A 1 108 ? -0.756 -16.626 -9.915 1.00 68.19 108 GLN A O 1
ATOM 835 N N . SER A 1 109 ? -1.040 -14.911 -11.339 1.00 69.25 109 SER A N 1
ATOM 836 C CA . SER A 1 109 ? 0.294 -14.311 -11.202 1.00 69.25 109 SER A CA 1
ATOM 837 C C . SER A 1 109 ? 0.271 -13.003 -10.407 1.00 69.25 109 SER A C 1
ATOM 839 O O . SER A 1 109 ? 1.252 -12.684 -9.738 1.00 69.25 109 SER A O 1
ATOM 841 N N . SER A 1 110 ? -0.875 -12.319 -10.378 1.00 83.88 110 SER A N 1
ATOM 842 C CA . SER A 1 110 ? -1.171 -11.219 -9.457 1.00 83.88 110 SER A CA 1
ATOM 843 C C . SER A 1 110 ? -1.115 -11.665 -7.993 1.00 83.88 110 SER A C 1
ATOM 845 O O . SER A 1 110 ? -1.626 -12.714 -7.597 1.00 83.88 110 SER A O 1
ATOM 847 N N . VAL A 1 111 ? -0.545 -10.810 -7.149 1.00 89.69 111 VAL A N 1
ATOM 848 C CA . VAL A 1 111 ? -0.473 -10.997 -5.700 1.00 89.69 111 VAL A CA 1
ATOM 849 C C . VAL A 1 111 ? -1.861 -10.885 -5.068 1.00 89.69 111 VAL A C 1
ATOM 851 O O . VAL A 1 111 ? -2.185 -11.646 -4.147 1.00 89.69 111 VAL A O 1
ATOM 854 N N . LEU A 1 112 ? -2.682 -9.931 -5.516 1.00 90.38 112 LEU A N 1
ATOM 855 C CA . LEU A 1 112 ? -4.005 -9.670 -4.942 1.00 90.38 112 LEU A CA 1
ATOM 856 C C . LEU A 1 112 ? -5.148 -10.385 -5.669 1.00 90.38 112 LEU A C 1
ATOM 858 O O . LEU A 1 112 ? -6.236 -10.500 -5.109 1.00 90.38 112 LEU A O 1
ATOM 862 N N . GLY A 1 113 ? -4.917 -10.885 -6.883 1.00 86.56 113 GLY A N 1
ATOM 863 C CA . GLY A 1 113 ? -5.915 -11.578 -7.696 1.00 86.56 113 GLY A CA 1
ATOM 864 C C . GLY A 1 113 ? -7.090 -10.692 -8.126 1.00 86.56 113 GLY A C 1
ATOM 865 O O . GLY A 1 113 ? -8.176 -11.210 -8.397 1.00 86.56 113 GLY A O 1
ATOM 866 N N . LEU A 1 114 ? -6.909 -9.367 -8.162 1.00 85.12 114 LEU A N 1
ATOM 867 C CA . LEU A 1 114 ? -7.955 -8.429 -8.572 1.00 85.12 114 LEU A CA 1
ATOM 868 C C . LEU A 1 114 ? -8.153 -8.481 -10.093 1.00 85.12 114 LEU A C 1
ATOM 870 O O . LEU A 1 114 ? -7.192 -8.485 -10.857 1.00 85.12 114 LEU A O 1
ATOM 874 N N . ALA A 1 115 ? -9.407 -8.525 -10.535 1.00 80.88 115 ALA A N 1
ATOM 875 C CA . ALA A 1 115 ? -9.787 -8.482 -11.942 1.00 80.88 115 ALA A CA 1
ATOM 876 C C . ALA A 1 115 ? -10.199 -7.072 -12.383 1.00 80.88 115 ALA A C 1
ATOM 878 O O . ALA A 1 115 ? -10.496 -6.188 -11.579 1.00 80.88 115 ALA A O 1
ATOM 879 N N . ALA A 1 116 ? -10.290 -6.887 -13.698 1.00 82.81 116 ALA A N 1
ATOM 880 C CA . ALA A 1 116 ? -10.987 -5.753 -14.287 1.00 82.81 116 ALA A CA 1
ATOM 881 C C . ALA A 1 116 ? -12.396 -5.587 -13.691 1.00 82.81 116 ALA A C 1
ATOM 883 O O . ALA A 1 116 ? -13.153 -6.553 -13.585 1.00 82.81 116 ALA A O 1
ATOM 884 N N . GLY A 1 117 ? -12.751 -4.354 -13.333 1.00 85.62 117 GLY A N 1
ATOM 885 C CA . GLY A 1 117 ? -14.011 -4.026 -12.665 1.00 85.62 117 GLY A CA 1
ATOM 886 C C . GLY A 1 117 ? -13.973 -4.163 -11.140 1.00 85.62 117 GLY A C 1
ATOM 887 O O . GLY A 1 117 ? -14.865 -3.631 -10.478 1.00 85.62 117 GLY A O 1
ATOM 888 N N . ASP A 1 118 ? -12.944 -4.796 -10.566 1.00 88.44 118 ASP A N 1
ATOM 889 C CA . ASP A 1 118 ? -12.775 -4.822 -9.116 1.00 88.44 118 ASP A CA 1
ATOM 890 C C . ASP A 1 118 ? -12.328 -3.443 -8.611 1.00 88.44 118 ASP A C 1
ATOM 892 O O . ASP A 1 118 ? -11.501 -2.745 -9.211 1.00 88.44 118 ASP A O 1
ATOM 896 N N . ARG A 1 119 ? -12.887 -3.039 -7.468 1.00 91.12 119 ARG A N 1
ATOM 897 C CA . ARG A 1 119 ? 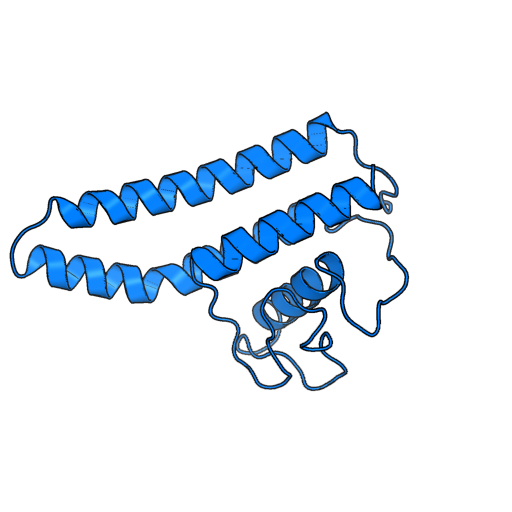-12.540 -1.778 -6.816 1.00 91.12 119 ARG A CA 1
ATOM 898 C C . ARG A 1 119 ? -11.345 -1.961 -5.890 1.00 91.12 119 ARG A C 1
ATOM 900 O O . ARG A 1 119 ? -11.364 -2.819 -5.010 1.00 91.12 119 ARG A O 1
ATOM 907 N N . VAL A 1 120 ? -10.357 -1.082 -6.011 1.00 92.56 120 VAL A N 1
ATOM 908 C CA . VAL A 1 120 ? -9.165 -1.068 -5.161 1.00 92.56 120 VAL A CA 1
ATOM 909 C C . VAL A 1 120 ? -9.532 -0.580 -3.757 1.00 92.56 120 VAL A C 1
ATOM 911 O O . VAL A 1 120 ? -9.856 0.590 -3.533 1.00 92.56 120 VAL A O 1
ATOM 914 N N . ARG A 1 121 ? -9.509 -1.503 -2.793 1.00 93.88 121 ARG A N 1
ATOM 915 C CA . ARG A 1 121 ? -9.785 -1.249 -1.370 1.00 93.88 121 ARG A CA 1
ATOM 916 C C . ARG A 1 121 ? -8.810 -2.041 -0.508 1.00 93.88 121 ARG A C 1
ATOM 918 O O . ARG A 1 121 ? -9.207 -3.017 0.124 1.00 93.88 121 ARG A O 1
ATOM 925 N N . LEU A 1 122 ? -7.541 -1.642 -0.522 1.00 96.56 122 LEU A N 1
ATOM 926 C CA . LEU A 1 122 ? -6.490 -2.396 0.152 1.00 96.56 122 LEU A CA 1
ATOM 927 C C . LEU A 1 122 ? -6.696 -2.405 1.664 1.00 96.56 122 LEU A C 1
ATOM 929 O O . LEU A 1 122 ? -6.847 -1.360 2.291 1.00 96.56 122 LEU A O 1
ATOM 933 N N . ARG A 1 123 ? -6.663 -3.589 2.264 1.00 96.94 123 ARG A N 1
ATOM 934 C CA . ARG A 1 123 ? -6.531 -3.750 3.714 1.00 96.94 123 ARG A CA 1
ATOM 935 C C . ARG A 1 123 ? -5.064 -3.937 4.076 1.00 96.94 123 ARG A C 1
ATOM 937 O O . ARG A 1 123 ? -4.225 -4.142 3.196 1.00 96.94 123 ARG A O 1
ATOM 944 N N . GLU A 1 124 ? -4.745 -3.909 5.371 1.00 97.50 124 GLU A N 1
ATOM 945 C CA . GLU A 1 124 ? -3.362 -4.101 5.825 1.00 97.50 124 GLU A CA 1
ATOM 946 C C . GLU A 1 124 ? -2.728 -5.362 5.219 1.00 97.50 124 GLU A C 1
ATOM 948 O O . GLU A 1 124 ? -1.616 -5.312 4.692 1.00 97.50 124 GLU A O 1
ATOM 953 N N . ALA A 1 125 ? -3.444 -6.487 5.273 1.00 97.38 125 ALA A N 1
ATOM 954 C CA . ALA A 1 125 ? -2.947 -7.765 4.779 1.00 97.38 125 ALA A CA 1
ATOM 955 C C . ALA A 1 125 ? -2.651 -7.732 3.271 1.00 97.38 125 ALA A C 1
ATOM 957 O O . ALA A 1 125 ? -1.618 -8.251 2.845 1.00 97.38 125 ALA A O 1
ATOM 958 N N . ASP A 1 126 ? -3.516 -7.092 2.482 1.00 96.94 126 ASP A N 1
ATOM 959 C CA . ASP A 1 126 ? -3.339 -6.947 1.035 1.00 96.94 126 ASP A CA 1
ATOM 960 C C . ASP A 1 126 ? -2.091 -6.120 0.738 1.00 96.94 126 ASP A C 1
ATOM 962 O O . ASP A 1 126 ? -1.193 -6.564 0.022 1.00 96.94 126 ASP A O 1
ATOM 966 N N . PHE A 1 127 ? -1.990 -4.945 1.363 1.00 98.31 127 PHE A N 1
ATOM 967 C CA . PHE A 1 127 ? -0.865 -4.045 1.155 1.00 98.31 127 PHE A CA 1
ATOM 968 C C . PHE A 1 127 ? 0.465 -4.679 1.574 1.00 98.31 127 PHE A C 1
ATOM 970 O O . PHE A 1 127 ? 1.440 -4.593 0.836 1.00 98.31 127 PHE A O 1
ATOM 977 N N . VAL A 1 128 ? 0.529 -5.336 2.738 1.00 98.31 128 VAL A N 1
ATOM 978 C CA . VAL A 1 128 ? 1.768 -5.965 3.226 1.00 98.31 128 VAL A CA 1
ATOM 979 C C . VAL A 1 128 ? 2.225 -7.083 2.290 1.00 98.31 128 VAL A C 1
ATOM 981 O O . VAL A 1 128 ? 3.418 -7.171 1.995 1.00 98.31 128 VAL A O 1
ATOM 984 N N . ARG A 1 129 ? 1.293 -7.908 1.794 1.00 97.56 129 ARG A N 1
ATOM 985 C CA . ARG A 1 129 ? 1.594 -8.960 0.811 1.00 97.56 129 ARG A CA 1
ATOM 986 C C . ARG A 1 129 ? 2.123 -8.362 -0.492 1.00 97.56 129 ARG A C 1
ATOM 988 O O . ARG A 1 129 ? 3.174 -8.790 -0.967 1.00 97.56 129 ARG A O 1
ATOM 995 N N . LEU A 1 130 ? 1.437 -7.352 -1.027 1.00 97.00 130 LEU A N 1
ATOM 996 C CA . LEU A 1 130 ? 1.823 -6.686 -2.270 1.00 97.00 130 LEU A CA 1
ATOM 997 C C . LEU A 1 130 ? 3.171 -5.967 -2.143 1.00 97.00 130 LEU A C 1
ATOM 999 O O . LEU A 1 130 ? 4.036 -6.138 -2.994 1.00 97.00 130 LEU A O 1
ATOM 1003 N N . ALA A 1 131 ? 3.395 -5.226 -1.057 1.00 97.94 131 ALA A N 1
ATOM 1004 C CA . ALA A 1 131 ? 4.651 -4.524 -0.811 1.00 97.94 131 ALA A CA 1
ATOM 1005 C C . ALA A 1 131 ? 5.835 -5.493 -0.682 1.00 97.94 131 ALA A C 1
ATOM 1007 O O . ALA A 1 131 ? 6.910 -5.217 -1.212 1.00 97.94 131 ALA A O 1
ATOM 1008 N N . ALA A 1 132 ? 5.653 -6.635 -0.010 1.00 97.75 132 ALA A N 1
ATOM 1009 C CA . ALA A 1 132 ? 6.693 -7.655 0.089 1.00 97.75 132 ALA A CA 1
ATOM 1010 C C . ALA A 1 132 ? 7.070 -8.210 -1.294 1.00 97.75 132 ALA A C 1
ATOM 1012 O O . ALA A 1 132 ? 8.249 -8.205 -1.648 1.00 97.75 132 ALA A O 1
ATOM 1013 N N . ALA A 1 133 ? 6.075 -8.611 -2.091 1.00 96.06 133 ALA A N 1
ATOM 1014 C CA . ALA A 1 133 ? 6.287 -9.112 -3.448 1.00 96.06 133 ALA A CA 1
ATOM 1015 C C . ALA A 1 133 ? 6.929 -8.055 -4.364 1.00 96.06 133 ALA A C 1
ATOM 1017 O O . ALA A 1 133 ? 7.862 -8.359 -5.105 1.00 96.06 133 ALA A O 1
ATOM 1018 N N . PHE A 1 134 ? 6.491 -6.798 -4.253 1.00 95.50 134 PHE A N 1
ATOM 1019 C CA . PHE A 1 134 ? 7.065 -5.664 -4.971 1.00 95.50 134 PHE A CA 1
ATOM 1020 C C . PHE A 1 134 ? 8.554 -5.491 -4.662 1.00 95.50 134 PHE A C 1
ATOM 1022 O O . PHE A 1 134 ? 9.362 -5.425 -5.583 1.00 95.50 134 PHE A O 1
ATOM 1029 N N . PHE A 1 135 ? 8.950 -5.457 -3.385 1.00 96.56 135 PHE A N 1
ATOM 1030 C CA . PHE A 1 135 ? 10.361 -5.289 -3.028 1.00 96.56 135 PHE A CA 1
ATOM 1031 C C . PHE A 1 135 ? 11.227 -6.478 -3.456 1.00 96.56 135 PHE A C 1
ATOM 1033 O O . PHE A 1 135 ? 12.351 -6.260 -3.902 1.00 96.56 135 PHE A O 1
ATOM 1040 N N . THR A 1 136 ? 10.712 -7.710 -3.378 1.00 95.50 136 THR A N 1
ATOM 1041 C CA . THR A 1 136 ? 11.402 -8.887 -3.929 1.00 95.50 136 THR A CA 1
ATOM 1042 C C . THR A 1 136 ? 11.641 -8.739 -5.432 1.00 95.50 136 THR A C 1
ATOM 1044 O O . THR A 1 136 ? 12.734 -9.032 -5.915 1.00 95.50 136 THR A O 1
ATOM 1047 N N . GLU A 1 137 ? 10.654 -8.239 -6.174 1.00 93.06 137 GLU A N 1
ATOM 1048 C CA . GLU A 1 137 ? 10.772 -8.041 -7.619 1.00 93.06 137 GLU A CA 1
ATOM 1049 C C . GLU A 1 137 ? 11.705 -6.870 -7.982 1.00 93.06 137 GLU A C 1
ATOM 1051 O O . GLU A 1 137 ? 12.502 -6.985 -8.917 1.00 93.06 137 GLU A O 1
ATOM 1056 N N . VAL A 1 138 ? 11.687 -5.779 -7.203 1.00 93.12 138 VAL A N 1
ATOM 1057 C CA . VAL A 1 138 ? 12.673 -4.687 -7.306 1.00 93.12 138 VAL A CA 1
ATOM 1058 C C . VAL A 1 138 ? 14.090 -5.229 -7.119 1.00 93.12 138 VAL A C 1
ATOM 1060 O O . VAL A 1 138 ? 14.959 -4.935 -7.934 1.00 93.12 138 VAL A O 1
ATOM 1063 N N . GLU A 1 139 ? 14.334 -6.044 -6.091 1.00 93.69 139 GLU A N 1
ATOM 1064 C CA . GLU A 1 139 ? 15.658 -6.629 -5.835 1.00 93.69 139 GLU A CA 1
ATOM 1065 C C . GLU A 1 139 ? 16.107 -7.579 -6.945 1.00 93.69 139 GLU A C 1
ATOM 1067 O O . GLU A 1 139 ? 17.295 -7.646 -7.257 1.00 93.69 139 GLU A O 1
ATOM 1072 N N . ARG A 1 140 ? 15.168 -8.299 -7.562 1.00 91.75 140 ARG A N 1
ATOM 1073 C CA . ARG A 1 140 ? 15.463 -9.238 -8.646 1.00 91.75 140 ARG A CA 1
ATOM 1074 C C . ARG A 1 140 ? 15.847 -8.538 -9.950 1.00 91.75 140 ARG A C 1
ATOM 1076 O O . ARG A 1 140 ? 16.656 -9.076 -10.702 1.00 91.75 140 ARG A O 1
ATOM 1083 N N . ARG A 1 141 ? 15.230 -7.392 -10.260 1.00 88.94 141 ARG A N 1
ATOM 1084 C CA . ARG A 1 141 ? 15.329 -6.749 -11.588 1.00 88.94 141 ARG A CA 1
ATOM 1085 C C . ARG A 1 141 ? 16.082 -5.439 -11.625 1.00 88.94 141 ARG A C 1
ATOM 1087 O O . ARG A 1 141 ? 16.592 -5.085 -12.681 1.00 88.94 141 ARG A O 1
ATOM 1094 N N . LEU A 1 142 ? 16.055 -4.700 -10.526 1.00 86.56 142 LEU A N 1
ATOM 1095 C CA . LEU A 1 142 ? 16.476 -3.305 -10.473 1.00 86.56 142 LEU A CA 1
ATOM 1096 C C . LEU A 1 142 ? 17.588 -3.095 -9.443 1.00 86.56 142 LEU A C 1
ATOM 1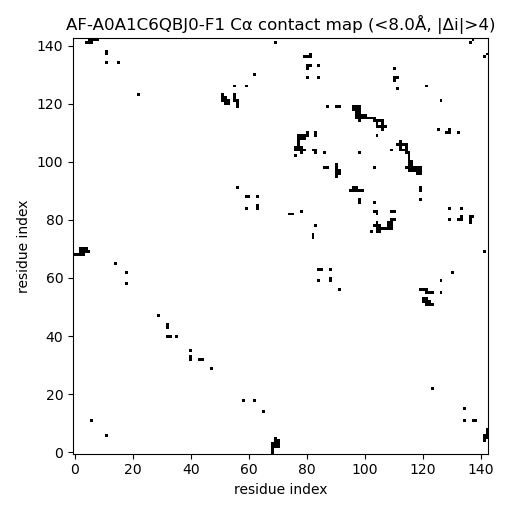098 O O . LEU A 1 142 ? 17.835 -1.956 -9.062 1.00 86.56 142 LEU A O 1
ATOM 1102 N N . ARG A 1 143 ? 18.228 -4.163 -8.963 1.00 83.56 143 ARG A N 1
ATOM 1103 C CA . ARG A 1 143 ? 19.481 -4.081 -8.209 1.00 83.56 143 ARG A CA 1
ATOM 1104 C C . ARG A 1 143 ? 20.679 -4.082 -9.152 1.00 83.56 143 ARG A C 1
ATOM 1106 O O . ARG A 1 143 ? 20.564 -4.667 -10.251 1.00 83.56 143 ARG A O 1
#

Solvent-accessible surface area (backbone atoms only — not comparable to full-atom values): 7946 Å² total; per-residue (Å²): 132,76,69,41,67,61,49,57,67,70,57,53,52,51,51,51,49,57,51,50,52,54,54,52,51,52,52,52,59,58,52,55,47,71,77,44,63,71,69,62,22,53,54,48,52,54,50,46,67,64,44,43,32,57,54,40,46,54,48,48,44,55,55,46,61,76,52,67,47,47,50,86,69,84,84,54,79,47,17,48,49,65,54,46,51,50,51,54,39,46,13,59,78,45,83,90,21,39,32,55,85,64,87,48,42,31,53,90,53,30,84,82,46,61,50,54,69,40,66,74,63,33,43,73,71,53,46,54,52,43,52,52,49,26,53,53,48,43,60,74,68,27,84

Foldseek 3Di:
DAAAQADDPVLLVVLLVVLVVLLVVLVVLVVVLVVDDDPVSVVSVVVNLVVQQVSLLVSLLVSCVSRVRHDDDPPDLQDALNRQSVQQNCLVVDDDQFRAQDRDHRLVRDQQSDGGRDGRRDGSVSSVSSSVRVSVVCVVGHD

Radius of gyration: 16.56 Å; Cα contacts (8 Å, |Δi|>4): 149; chains: 1; bounding box: 41×30×47 Å

Nearest PDB structures (foldseek):
  6vlf-assembly1_B  TM=4.865E-01  e=4.450E+00  Mus musculus